Protein AF-A0A376LHX3-F1 (afdb_monomer)

pLDDT: mean 81.92, std 9.54, range [55.97, 93.0]

Secondary structure (DSSP, 8-state):
-EES--HHHHHHHHTTTTTS-HHHHHHHHHHHS-TT-EEHHHHHHHS-SS---TTTT--

Structure (mmCIF, N/CA/C/O backbone):
data_AF-A0A376LHX3-F1
#
_entry.id   AF-A0A376LHX3-F1
#
loop_
_atom_site.group_PDB
_atom_site.id
_atom_site.type_symbol
_atom_site.label_atom_id
_atom_site.label_alt_id
_atom_site.label_comp_id
_atom_site.label_asym_id
_atom_site.label_entity_id
_atom_site.label_seq_id
_atom_site.pdbx_PDB_ins_code
_atom_site.Cartn_x
_atom_site.Cartn_y
_atom_site.Cartn_z
_atom_site.occupancy
_atom_site.B_iso_or_equiv
_atom_site.auth_seq_id
_atom_site.auth_comp_id
_atom_site.auth_asym_id
_atom_site.auth_atom_id
_atom_site.pdbx_PDB_model_num
ATOM 1 N N . MET A 1 1 ? 1.545 4.905 -2.708 1.00 70.62 1 MET A N 1
ATOM 2 C CA . MET A 1 1 ? 0.469 4.438 -3.606 1.00 70.62 1 MET A CA 1
ATOM 3 C C . MET A 1 1 ? 0.569 2.921 -3.689 1.00 70.62 1 MET A C 1
ATOM 5 O O . MET A 1 1 ? 1.694 2.432 -3.744 1.00 70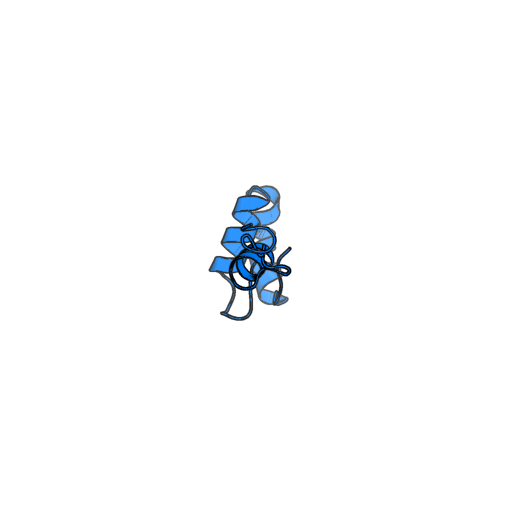.62 1 MET A O 1
ATOM 9 N N . ILE A 1 2 ? -0.552 2.201 -3.601 1.00 84.25 2 ILE A N 1
ATOM 10 C CA . ILE A 1 2 ? -0.606 0.728 -3.621 1.00 84.25 2 ILE A CA 1
ATOM 11 C C . ILE A 1 2 ? -1.388 0.322 -4.873 1.00 84.25 2 ILE A C 1
ATOM 13 O O . ILE A 1 2 ? -2.419 0.935 -5.157 1.00 84.25 2 ILE A O 1
ATOM 17 N N . SER A 1 3 ? -0.882 -0.648 -5.628 1.00 84.31 3 SER A N 1
ATOM 18 C CA . SER A 1 3 ? -1.519 -1.210 -6.825 1.00 84.31 3 SER A CA 1
ATOM 19 C C . SER A 1 3 ? -2.000 -2.639 -6.561 1.00 84.31 3 SER A C 1
ATOM 21 O O . SER A 1 3 ? -1.557 -3.270 -5.604 1.00 84.31 3 SER A O 1
ATOM 23 N N . GLY A 1 4 ? -2.936 -3.127 -7.385 1.00 84.75 4 GLY A N 1
ATOM 24 C CA . GLY A 1 4 ? -3.432 -4.511 -7.318 1.00 84.75 4 GLY A CA 1
ATOM 25 C C . GLY A 1 4 ? -4.376 -4.816 -6.151 1.00 84.75 4 GLY A C 1
ATOM 26 O O . GLY A 1 4 ? -4.626 -5.976 -5.847 1.00 84.75 4 GLY A O 1
ATOM 27 N N . VAL A 1 5 ? -4.899 -3.788 -5.477 1.00 87.44 5 VAL A N 1
ATOM 28 C CA . VAL A 1 5 ? -5.770 -3.962 -4.308 1.00 87.44 5 VAL A CA 1
ATOM 29 C C . VAL A 1 5 ? -7.136 -4.511 -4.729 1.00 87.44 5 VAL A C 1
ATOM 31 O O . VAL A 1 5 ? -7.787 -3.961 -5.616 1.00 87.44 5 VAL A O 1
ATOM 34 N N . THR A 1 6 ? -7.589 -5.568 -4.057 1.00 89.00 6 THR A N 1
ATOM 35 C CA . THR A 1 6 ? -8.907 -6.182 -4.267 1.00 89.00 6 THR A CA 1
ATOM 36 C C . THR A 1 6 ? -9.900 -5.743 -3.191 1.00 89.00 6 THR A C 1
ATOM 38 O O . THR A 1 6 ? -9.508 -5.385 -2.080 1.00 89.00 6 THR A O 1
ATOM 41 N N . LEU A 1 7 ? -11.202 -5.786 -3.494 1.00 89.12 7 LEU A N 1
ATOM 42 C CA . LEU A 1 7 ? -12.251 -5.399 -2.541 1.00 89.12 7 LEU A CA 1
ATOM 43 C C . LEU A 1 7 ? -12.174 -6.169 -1.200 1.00 89.12 7 LEU A C 1
ATOM 45 O O . LEU A 1 7 ? -12.162 -5.503 -0.164 1.00 89.12 7 LEU A O 1
ATOM 49 N N . PRO A 1 8 ? -11.996 -7.509 -1.173 1.00 90.50 8 PRO A N 1
ATOM 50 C CA . PRO A 1 8 ? -11.875 -8.248 0.089 1.00 90.50 8 PRO A CA 1
ATOM 51 C C . PRO A 1 8 ? -10.659 -7.832 0.929 1.00 90.50 8 PRO A C 1
ATOM 53 O O . PRO A 1 8 ? -10.691 -7.893 2.157 1.00 90.50 8 PRO A O 1
ATOM 56 N N . LEU A 1 9 ? -9.574 -7.402 0.278 1.00 90.00 9 LEU A N 1
ATOM 57 C CA . LEU A 1 9 ? -8.377 -6.920 0.962 1.00 90.00 9 LEU A CA 1
ATOM 58 C C . LEU A 1 9 ? -8.614 -5.540 1.591 1.00 90.00 9 LEU A C 1
ATOM 60 O O . LEU A 1 9 ? -8.160 -5.291 2.706 1.00 90.00 9 LEU A O 1
ATOM 64 N N . VAL A 1 10 ? -9.353 -4.653 0.913 1.00 90.12 10 VAL A N 1
ATOM 65 C CA . VAL A 1 10 ? -9.743 -3.350 1.483 1.00 90.12 10 VAL A CA 1
ATOM 66 C C . VAL A 1 10 ? -10.617 -3.542 2.718 1.00 90.12 10 VAL A C 1
ATOM 68 O O . VAL A 1 10 ? -10.377 -2.885 3.727 1.00 90.12 10 VAL A O 1
ATOM 71 N N . GLU A 1 11 ? -11.588 -4.456 2.667 1.00 93.00 11 GLU A N 1
ATOM 72 C CA . GLU A 1 11 ? -12.484 -4.741 3.795 1.00 93.00 11 GLU A CA 1
ATOM 73 C C . GLU A 1 11 ? -11.719 -5.210 5.038 1.00 93.00 11 GLU A C 1
ATOM 75 O O . GLU A 1 11 ? -11.962 -4.712 6.136 1.00 93.00 11 GLU A O 1
ATOM 80 N N . GLN A 1 12 ? -10.727 -6.088 4.867 1.00 90.19 12 GLN A N 1
ATOM 81 C CA . GLN A 1 12 ? -9.845 -6.511 5.962 1.00 90.19 12 GLN A CA 1
ATOM 82 C C . GLN A 1 12 ? -8.993 -5.355 6.500 1.00 90.19 12 GLN A C 1
ATOM 84 O O . GLN A 1 12 ? -8.763 -5.249 7.705 1.00 90.19 12 GLN A O 1
ATOM 89 N N . MET A 1 13 ? -8.540 -4.463 5.6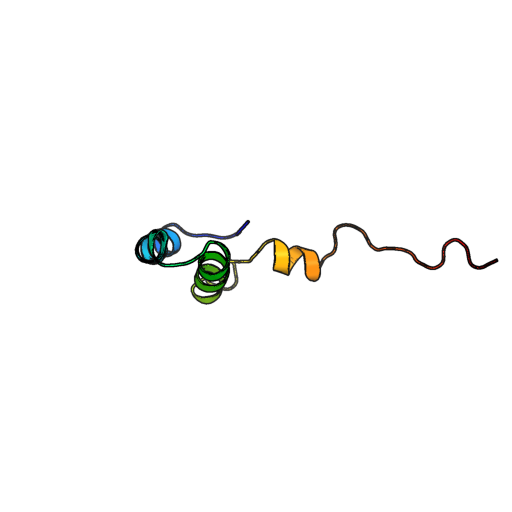17 1.00 91.69 13 MET A N 1
ATOM 90 C CA . MET A 1 13 ? -7.699 -3.329 5.989 1.00 91.69 13 MET A CA 1
ATOM 91 C C . MET A 1 13 ? -8.463 -2.187 6.671 1.00 91.69 13 MET A C 1
ATOM 93 O O . MET A 1 13 ? -7.849 -1.421 7.414 1.00 91.69 13 MET A O 1
ATOM 97 N N . LEU A 1 14 ? -9.783 -2.070 6.481 1.00 90.94 14 LEU A N 1
ATOM 98 C CA . LEU A 1 14 ? -10.603 -1.029 7.120 1.00 90.94 14 LEU A CA 1
ATOM 99 C C . LEU A 1 14 ? -10.511 -1.066 8.652 1.00 90.94 14 LEU A C 1
ATOM 101 O O . LEU A 1 14 ? -10.470 -0.009 9.277 1.00 90.94 14 LEU A O 1
ATOM 105 N N . ALA A 1 15 ? -10.388 -2.2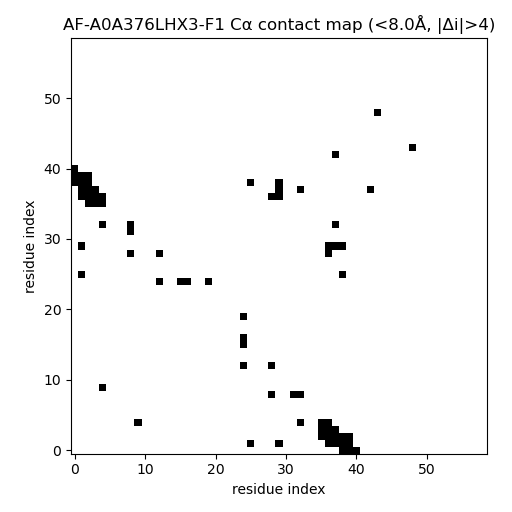54 9.252 1.00 90.69 15 ALA A N 1
ATOM 106 C CA . ALA A 1 15 ? -10.222 -2.413 10.700 1.00 90.69 15 ALA A CA 1
ATOM 107 C C . ALA A 1 15 ? -8.936 -1.760 11.245 1.00 90.69 15 ALA A C 1
ATOM 109 O O . ALA A 1 15 ? -8.872 -1.386 12.415 1.00 90.69 15 ALA A O 1
ATOM 110 N N . TYR A 1 16 ? -7.918 -1.598 10.397 1.00 88.81 16 TYR A N 1
ATOM 111 C CA . TYR A 1 16 ? -6.620 -1.028 10.761 1.00 88.81 16 TYR A CA 1
ATOM 112 C C . TYR A 1 16 ? -6.489 0.460 10.412 1.00 88.81 16 TYR A C 1
ATOM 114 O O . TYR A 1 16 ? -5.440 1.064 10.638 1.00 88.81 16 TYR A O 1
ATOM 122 N N . ARG A 1 17 ? -7.537 1.067 9.835 1.00 87.19 17 ARG A N 1
ATOM 123 C CA . ARG A 1 17 ? -7.484 2.424 9.277 1.00 87.19 17 ARG A CA 1
ATOM 124 C C . ARG A 1 17 ? -7.168 3.500 10.314 1.00 87.19 17 ARG A C 1
ATOM 126 O O . ARG A 1 17 ? -6.416 4.416 10.007 1.00 87.19 17 ARG A O 1
ATOM 133 N N . GLU A 1 18 ? -7.752 3.386 11.499 1.00 90.50 18 GLU A N 1
ATOM 134 C CA . GLU A 1 18 ? -7.618 4.381 12.571 1.00 90.50 18 GLU A CA 1
ATOM 135 C C . GLU A 1 18 ? -6.488 4.039 13.556 1.00 90.50 18 GLU A C 1
ATOM 137 O O . GLU A 1 18 ? -6.179 4.827 14.445 1.00 90.50 18 GLU A O 1
ATOM 142 N N . THR A 1 19 ? -5.876 2.858 13.427 1.00 91.56 19 THR A N 1
ATOM 143 C CA . THR A 1 19 ? -4.884 2.347 14.387 1.00 91.56 19 THR A CA 1
ATOM 144 C C . THR A 1 19 ? -3.457 2.371 13.856 1.00 91.56 19 THR A C 1
ATOM 146 O O . THR A 1 19 ? -2.529 2.503 14.649 1.00 91.56 19 THR A O 1
ATOM 149 N N . LEU A 1 20 ? -3.265 2.265 12.538 1.00 92.25 20 LEU A N 1
ATOM 150 C CA . LEU A 1 20 ? -1.942 2.268 11.913 1.00 92.25 20 LEU A CA 1
ATOM 151 C C . LEU A 1 20 ? -1.584 3.638 11.342 1.00 92.25 20 LEU A C 1
ATOM 153 O O . LEU A 1 20 ? -2.418 4.334 10.755 1.00 92.25 20 LEU A O 1
ATOM 157 N N . SER A 1 21 ? -0.300 3.989 11.409 1.00 91.25 21 SER A N 1
ATOM 158 C CA . SER A 1 21 ? 0.210 5.103 10.617 1.00 91.25 21 SER A CA 1
ATOM 159 C C . SER A 1 21 ? 0.087 4.806 9.119 1.00 91.25 21 SER A C 1
ATOM 161 O O . SER A 1 21 ? 0.011 3.661 8.666 1.00 91.25 21 SER A O 1
ATOM 163 N N . SER A 1 22 ? 0.131 5.857 8.298 1.00 87.56 22 SER A N 1
ATOM 164 C CA . SER A 1 22 ? 0.084 5.705 6.838 1.00 87.56 22 SER A CA 1
ATOM 165 C C . SER A 1 22 ? 1.206 4.832 6.263 1.00 87.56 22 SER A C 1
ATOM 167 O O . SER A 1 22 ? 1.038 4.322 5.157 1.00 87.56 22 SER A O 1
ATOM 169 N N . ALA A 1 23 ? 2.351 4.713 6.941 1.00 86.62 23 ALA A N 1
ATOM 170 C CA . ALA A 1 23 ? 3.453 3.856 6.508 1.00 86.62 23 ALA A CA 1
ATOM 171 C C . ALA A 1 23 ? 3.156 2.390 6.844 1.00 86.62 23 ALA A C 1
ATOM 173 O O . ALA A 1 23 ? 3.119 1.559 5.939 1.00 86.62 23 ALA A O 1
ATOM 174 N N . GLU A 1 24 ? 2.810 2.112 8.101 1.00 90.00 24 GLU A N 1
ATOM 175 C CA . GLU A 1 24 ? 2.472 0.766 8.581 1.00 90.00 24 GLU A CA 1
ATOM 176 C C . GLU A 1 24 ? 1.274 0.179 7.829 1.00 90.00 24 GLU A C 1
ATOM 178 O O . GLU A 1 24 ? 1.289 -0.984 7.443 1.00 90.00 24 GLU A O 1
ATOM 183 N N . PHE A 1 25 ? 0.260 0.993 7.519 1.00 90.62 25 PHE A N 1
ATOM 184 C CA . PHE A 1 25 ? -0.885 0.555 6.719 1.00 90.62 25 PHE A CA 1
ATOM 185 C C . PHE A 1 25 ? -0.465 0.072 5.320 1.00 90.62 25 PHE A C 1
ATOM 187 O O . PHE A 1 25 ? -1.023 -0.896 4.805 1.00 90.62 25 PHE A O 1
ATOM 194 N N . ARG A 1 26 ? 0.517 0.738 4.691 1.00 88.69 26 ARG A N 1
ATOM 195 C CA . ARG A 1 26 ? 1.026 0.362 3.358 1.00 88.69 26 ARG A CA 1
ATOM 196 C C . ARG A 1 26 ? 1.866 -0.903 3.400 1.00 88.69 26 ARG A C 1
ATOM 198 O O . ARG A 1 26 ? 1.839 -1.654 2.433 1.00 88.69 26 ARG A O 1
ATOM 205 N N . GLU A 1 27 ? 2.626 -1.113 4.463 1.00 88.38 27 GLU A N 1
ATOM 206 C CA . GLU A 1 27 ? 3.387 -2.349 4.639 1.00 88.38 27 GLU A CA 1
ATOM 207 C C . GLU A 1 27 ? 2.426 -3.507 4.893 1.00 88.38 27 GLU A C 1
ATOM 209 O O . GLU A 1 27 ? 2.437 -4.491 4.159 1.00 88.38 27 GLU A O 1
ATOM 214 N N . ARG A 1 28 ? 1.475 -3.313 5.811 1.00 90.06 28 ARG A N 1
ATOM 215 C CA . ARG A 1 28 ? 0.494 -4.324 6.198 1.00 90.06 28 ARG A CA 1
ATOM 216 C C . ARG A 1 28 ? -0.390 -4.794 5.042 1.00 90.06 28 ARG A C 1
ATOM 218 O O . ARG A 1 28 ? -0.630 -5.989 4.908 1.00 90.06 28 ARG A O 1
ATOM 225 N N . ILE A 1 29 ? -0.867 -3.882 4.193 1.00 90.56 29 ILE A N 1
ATOM 226 C CA . ILE A 1 29 ? -1.684 -4.252 3.023 1.00 90.56 29 ILE A CA 1
ATOM 227 C C . ILE A 1 29 ? -0.875 -4.963 1.935 1.00 90.56 29 ILE A C 1
ATOM 229 O O . ILE A 1 29 ? -1.434 -5.777 1.208 1.00 90.56 29 ILE A O 1
ATOM 233 N N . VAL A 1 30 ? 0.426 -4.681 1.820 1.00 88.06 30 VAL A N 1
ATOM 234 C CA . VAL A 1 30 ? 1.319 -5.396 0.897 1.00 88.06 30 VAL A CA 1
ATOM 235 C C . VAL A 1 30 ? 1.660 -6.782 1.449 1.00 88.06 30 VAL A C 1
ATOM 237 O O . VAL A 1 30 ? 1.698 -7.728 0.676 1.00 88.06 30 VAL A O 1
ATOM 240 N N . GLU A 1 31 ? 1.836 -6.928 2.765 1.00 87.06 31 GLU A N 1
ATOM 241 C CA . GLU A 1 31 ? 2.037 -8.231 3.421 1.00 87.06 31 GLU A CA 1
ATOM 242 C C . GLU A 1 31 ? 0.809 -9.145 3.341 1.00 87.06 31 GLU A C 1
ATOM 244 O O . GLU A 1 31 ? 0.949 -10.349 3.147 1.00 87.06 31 GLU A O 1
ATOM 249 N N . LEU A 1 32 ? -0.394 -8.590 3.523 1.00 85.94 32 LEU A N 1
ATOM 250 C CA . LEU A 1 32 ? -1.656 -9.337 3.432 1.00 85.94 32 LEU A CA 1
ATOM 251 C C . LEU A 1 32 ? -2.092 -9.599 1.988 1.00 85.94 32 LEU A C 1
ATOM 253 O O . LEU A 1 32 ? -2.939 -10.457 1.738 1.00 85.94 32 LEU A O 1
ATOM 257 N N . GLY A 1 33 ? -1.569 -8.819 1.048 1.00 82.94 33 GLY A N 1
ATOM 258 C CA . GLY A 1 33 ? -1.908 -8.914 -0.357 1.00 82.94 33 GLY A CA 1
ATOM 259 C C . GLY A 1 33 ? -1.318 -10.151 -1.034 1.00 82.94 33 GLY A C 1
ATOM 260 O O . GLY A 1 33 ? -0.262 -10.658 -0.668 1.00 82.94 33 GLY A O 1
ATOM 261 N N . ALA A 1 34 ? -2.002 -10.625 -2.074 1.00 75.06 34 ALA A N 1
ATOM 262 C CA . ALA A 1 34 ? -1.460 -11.609 -3.010 1.00 75.06 34 ALA A CA 1
ATOM 263 C C . ALA A 1 34 ? -0.262 -11.011 -3.794 1.00 75.06 34 ALA A C 1
ATOM 265 O O . ALA A 1 34 ? -0.068 -9.795 -3.746 1.00 75.06 34 ALA A O 1
ATOM 266 N N . PRO A 1 35 ? 0.508 -11.795 -4.582 1.00 75.25 35 PRO A N 1
ATOM 267 C CA . PRO A 1 35 ? 1.670 -11.301 -5.347 1.00 75.25 35 PRO A CA 1
ATOM 268 C C . PRO A 1 35 ? 1.376 -10.109 -6.274 1.00 75.25 35 PRO A C 1
ATOM 270 O O . PRO A 1 35 ? 2.287 -9.419 -6.726 1.00 75.25 35 PRO A O 1
ATOM 273 N N . GLU A 1 36 ? 0.099 -9.895 -6.576 1.00 77.44 36 GLU A N 1
ATOM 274 C CA . GLU A 1 36 ? -0.431 -8.830 -7.422 1.00 77.44 36 GLU A CA 1
ATOM 275 C C . GLU A 1 36 ? -0.502 -7.476 -6.701 1.00 77.44 36 GLU A C 1
ATOM 277 O O . GLU A 1 36 ? -0.506 -6.427 -7.348 1.00 77.44 36 GLU A O 1
ATOM 282 N N . VAL A 1 37 ? -0.523 -7.483 -5.365 1.00 82.81 37 VAL A N 1
ATOM 283 C CA . VAL A 1 37 ? -0.525 -6.275 -4.543 1.00 82.81 37 VAL A CA 1
ATOM 284 C C . VAL A 1 37 ? 0.907 -5.811 -4.356 1.00 82.81 37 VAL A C 1
ATOM 286 O O . VAL A 1 37 ? 1.745 -6.506 -3.785 1.00 82.81 37 VAL A O 1
ATOM 289 N N . SER A 1 38 ? 1.202 -4.600 -4.817 1.00 81.06 38 SER A N 1
ATOM 290 C CA . SER A 1 38 ? 2.541 -4.041 -4.688 1.00 81.06 38 SER A CA 1
ATOM 291 C C . SER A 1 38 ? 2.512 -2.583 -4.271 1.00 81.06 38 SER A C 1
ATOM 293 O O . SER A 1 38 ? 1.585 -1.821 -4.558 1.00 81.06 38 SER A O 1
ATOM 295 N N . SER A 1 39 ? 3.573 -2.178 -3.580 1.00 82.88 39 SER A N 1
ATOM 296 C CA . SER A 1 39 ? 3.826 -0.772 -3.307 1.00 82.88 39 SER A CA 1
ATOM 297 C C . SER A 1 39 ? 4.511 -0.168 -4.532 1.00 82.88 39 SER A C 1
ATOM 299 O O . SER A 1 39 ? 5.540 -0.659 -5.001 1.00 82.88 39 SER A O 1
ATOM 301 N N . LEU A 1 40 ? 3.964 0.937 -5.038 1.00 79.75 40 LEU A N 1
ATOM 302 C CA . LEU A 1 40 ? 4.537 1.632 -6.194 1.00 79.75 40 LEU A CA 1
ATOM 303 C C . LEU A 1 40 ? 5.970 2.118 -5.909 1.00 79.75 40 LEU A C 1
ATOM 305 O O . LEU A 1 40 ? 6.795 2.179 -6.811 1.00 79.75 40 LEU A O 1
ATOM 309 N N . TRP A 1 41 ? 6.289 2.379 -4.637 1.00 76.81 41 TRP A N 1
ATOM 310 C CA . TRP A 1 41 ? 7.645 2.680 -4.178 1.00 76.81 41 TRP A CA 1
ATOM 311 C C . TRP A 1 41 ? 8.600 1.489 -4.350 1.00 76.81 41 TRP A C 1
ATOM 313 O O . TRP A 1 41 ? 9.676 1.635 -4.926 1.00 76.81 41 TRP A O 1
ATOM 323 N N . HIS A 1 42 ? 8.195 0.289 -3.918 1.00 77.06 42 HIS A N 1
ATOM 324 C CA . HIS A 1 42 ? 8.973 -0.937 -4.125 1.00 77.06 42 HIS A CA 1
ATOM 325 C C . HIS A 1 42 ? 9.133 -1.253 -5.618 1.00 77.06 42 HIS A C 1
ATOM 327 O O . HIS A 1 42 ? 10.188 -1.727 -6.041 1.00 77.06 42 HIS A O 1
ATOM 333 N N . GLN A 1 43 ? 8.116 -0.948 -6.426 1.00 77.69 43 GLN A N 1
ATOM 334 C CA . GLN A 1 43 ? 8.166 -1.134 -7.873 1.00 77.69 43 GLN A CA 1
ATOM 335 C C . GLN A 1 43 ? 9.131 -0.146 -8.550 1.00 77.69 43 GLN A C 1
ATOM 337 O O . GLN A 1 43 ? 9.916 -0.563 -9.402 1.00 77.69 43 GLN A O 1
ATOM 342 N N . GLN A 1 44 ? 9.130 1.125 -8.129 1.00 80.31 44 GLN A N 1
ATOM 343 C CA . GLN A 1 44 ? 10.054 2.154 -8.622 1.00 80.31 44 GLN A CA 1
ATOM 344 C C . GLN A 1 44 ? 11.510 1.879 -8.242 1.00 80.31 44 GLN A C 1
ATOM 346 O O . GLN A 1 44 ? 12.391 2.149 -9.048 1.00 80.31 44 GLN A O 1
ATOM 351 N N . GLN A 1 45 ? 11.785 1.313 -7.063 1.00 77.56 45 GLN A N 1
ATOM 352 C CA . GLN A 1 45 ? 13.159 0.927 -6.716 1.00 77.56 45 GLN A CA 1
ATOM 353 C C . GLN A 1 45 ? 13.698 -0.197 -7.611 1.00 77.56 45 GLN A C 1
ATOM 355 O O . GLN A 1 45 ? 14.875 -0.187 -7.958 1.00 77.56 45 GLN A O 1
ATOM 360 N N . LYS A 1 46 ? 12.849 -1.155 -8.009 1.00 80.69 46 LYS A N 1
ATOM 361 C CA . LYS A 1 46 ? 13.254 -2.253 -8.903 1.00 80.69 46 LYS A CA 1
ATOM 362 C C . LYS A 1 46 ? 13.382 -1.817 -10.362 1.00 80.69 46 LYS A C 1
ATOM 364 O O . LYS A 1 46 ? 14.259 -2.307 -11.061 1.00 80.69 46 LYS A O 1
ATOM 369 N N . ASN A 1 47 ? 12.504 -0.925 -10.816 1.00 79.62 47 ASN A N 1
ATOM 370 C CA . ASN A 1 47 ? 12.471 -0.422 -12.186 1.00 79.62 47 ASN A CA 1
ATOM 371 C C . ASN A 1 47 ? 12.467 1.108 -12.146 1.00 79.62 47 ASN A C 1
ATOM 373 O O . ASN A 1 47 ? 11.399 1.721 -12.267 1.00 79.62 47 ASN A O 1
ATOM 377 N N . PRO A 1 48 ? 13.633 1.732 -11.909 1.00 78.62 48 PRO A N 1
ATOM 378 C CA . PRO A 1 48 ? 13.704 3.175 -11.795 1.00 78.62 48 PRO A CA 1
ATOM 379 C C . PRO A 1 48 ? 13.257 3.816 -13.117 1.00 78.62 48 PRO A C 1
ATOM 381 O O . PRO A 1 48 ? 13.699 3.390 -14.186 1.00 78.62 48 PRO A O 1
ATOM 384 N N . PRO A 1 49 ? 12.388 4.843 -13.075 1.00 76.50 49 PRO A N 1
ATOM 385 C CA . PRO A 1 49 ? 11.848 5.472 -14.283 1.00 76.50 49 PRO A CA 1
ATOM 386 C C . PRO A 1 49 ? 12.917 6.205 -15.106 1.00 76.50 49 PRO A C 1
ATOM 388 O O . PRO A 1 49 ? 12.706 6.502 -16.278 1.00 76.50 49 PRO A O 1
ATOM 391 N N . PHE A 1 50 ? 14.068 6.494 -14.504 1.00 78.50 50 PHE A N 1
ATOM 392 C CA . PHE A 1 50 ? 15.240 7.021 -15.178 1.00 78.50 50 PHE A CA 1
ATOM 393 C C . PHE A 1 50 ? 16.497 6.443 -14.528 1.00 78.50 50 PHE A C 1
ATOM 395 O O . PHE A 1 50 ? 16.567 6.261 -13.314 1.00 78.50 50 PHE A O 1
ATOM 402 N N . VAL A 1 51 ? 17.503 6.161 -15.350 1.00 74.25 51 VAL A N 1
ATOM 403 C CA . VAL A 1 51 ? 18.815 5.688 -14.902 1.00 74.25 51 VAL A CA 1
ATOM 404 C C . VAL A 1 51 ? 19.789 6.853 -15.008 1.00 74.25 51 VAL A C 1
ATOM 406 O O . VAL A 1 51 ? 19.961 7.425 -16.087 1.00 74.25 51 VAL A O 1
ATOM 409 N N . LEU A 1 52 ? 20.437 7.207 -13.898 1.00 71.81 52 LEU A N 1
ATOM 410 C CA . LEU A 1 52 ? 21.499 8.211 -13.891 1.00 71.81 52 LEU A CA 1
ATOM 411 C C . LEU A 1 52 ? 22.734 7.650 -14.609 1.00 71.81 52 LEU A C 1
ATOM 413 O O . LEU A 1 52 ? 23.462 6.818 -14.064 1.00 71.81 52 LEU A O 1
ATOM 417 N N . LYS A 1 53 ? 22.978 8.112 -15.838 1.00 76.50 53 LYS A N 1
ATOM 418 C CA . LYS A 1 53 ? 24.203 7.809 -16.588 1.00 76.50 53 LYS A CA 1
ATOM 419 C C . LYS A 1 53 ? 25.342 8.676 -16.047 1.00 76.50 53 LYS A C 1
ATOM 421 O O . LYS A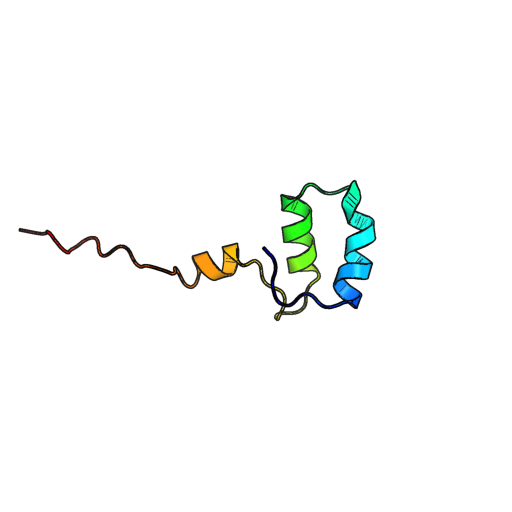 1 53 ? 25.506 9.810 -16.481 1.00 76.50 53 LYS A O 1
ATOM 426 N N . HIS A 1 54 ? 26.113 8.145 -15.101 1.00 67.12 54 HIS A N 1
ATOM 427 C CA . HIS A 1 54 ? 27.209 8.875 -14.447 1.00 67.12 54 HIS A CA 1
ATOM 428 C C . HIS A 1 54 ? 28.453 9.094 -15.334 1.00 67.12 54 HIS A C 1
ATOM 430 O O . HIS A 1 54 ? 29.332 9.849 -14.943 1.00 67.12 54 HIS A O 1
ATOM 436 N N . ASN A 1 55 ? 28.508 8.528 -16.547 1.00 60.97 55 ASN A N 1
ATOM 437 C CA . ASN A 1 55 ? 29.731 8.518 -17.369 1.00 60.97 55 ASN A CA 1
ATOM 438 C C . ASN A 1 55 ? 29.6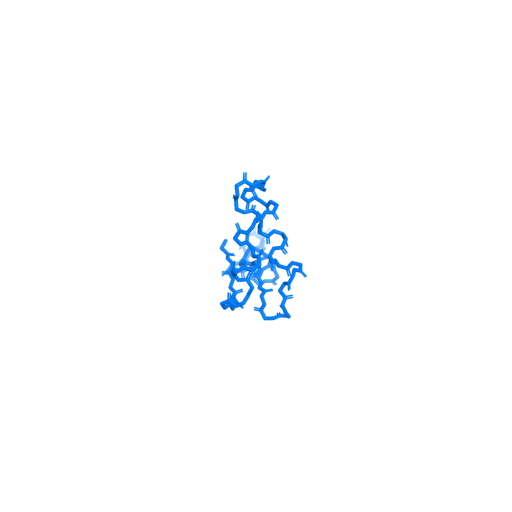25 9.363 -18.651 1.00 60.97 55 ASN A C 1
ATOM 440 O O . ASN A 1 55 ? 30.318 9.099 -19.627 1.00 60.97 55 ASN A O 1
ATOM 444 N N . LEU A 1 56 ? 28.724 10.349 -18.709 1.00 57.19 56 LEU A N 1
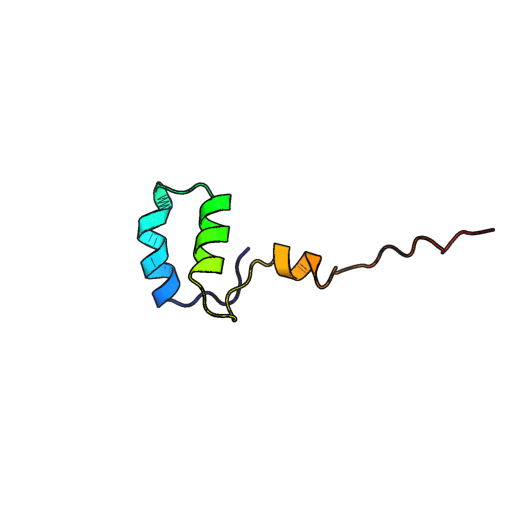ATOM 445 C CA . LEU A 1 56 ? 28.575 11.187 -19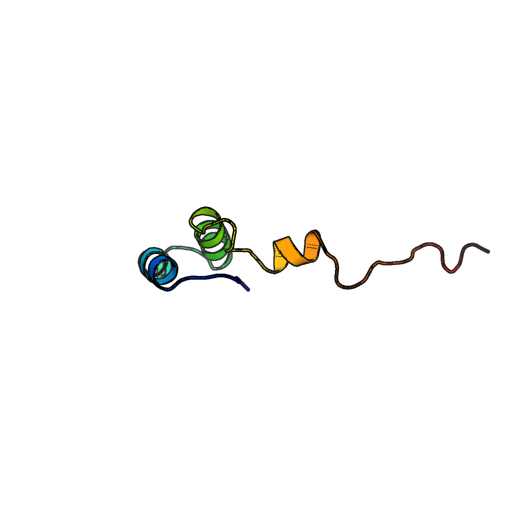.911 1.00 57.19 56 LEU A CA 1
ATOM 446 C C . LEU A 1 56 ? 29.660 12.271 -20.050 1.00 57.19 56 LEU A C 1
ATOM 448 O O . LEU A 1 56 ? 29.749 12.887 -21.108 1.00 57.19 56 LEU A O 1
ATOM 452 N N . TYR A 1 57 ? 30.479 12.489 -19.016 1.00 61.28 57 TYR A N 1
ATOM 453 C CA . TYR A 1 57 ? 31.510 13.531 -18.983 1.00 61.28 57 TYR A CA 1
ATOM 454 C C . TYR A 1 57 ? 32.827 13.050 -18.350 1.00 61.28 57 TYR A C 1
ATOM 456 O O . TYR A 1 57 ? 33.461 13.800 -17.611 1.00 61.28 57 TYR A O 1
ATOM 464 N N . GLU A 1 58 ? 33.243 11.806 -18.602 1.00 56.06 58 GLU A N 1
ATOM 465 C CA . GLU A 1 58 ? 34.657 11.456 -18.409 1.00 56.06 58 GLU A CA 1
ATOM 466 C C . GLU A 1 58 ? 35.434 12.006 -19.618 1.00 56.06 58 GLU A C 1
ATOM 468 O O . GLU A 1 58 ? 35.217 11.557 -20.745 1.00 56.06 58 GLU A O 1
ATOM 473 N N . TYR A 1 59 ? 36.237 13.050 -19.385 1.00 55.97 59 TYR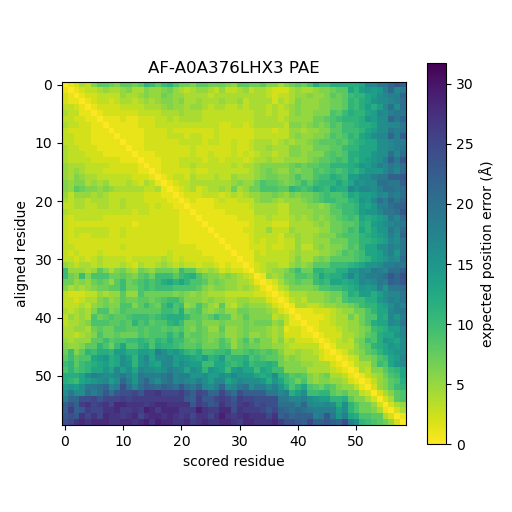 A N 1
A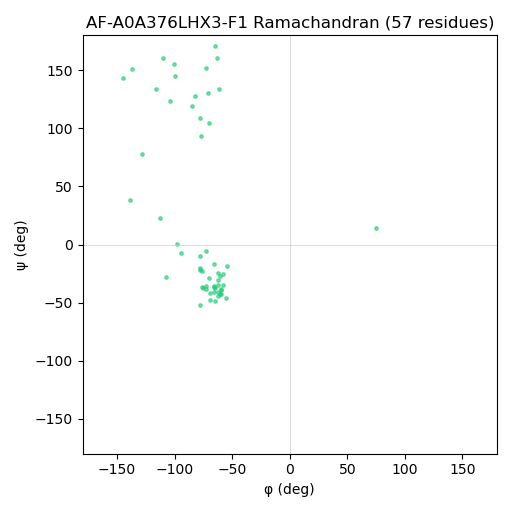TOM 474 C CA . TYR A 1 59 ? 37.113 13.707 -20.365 1.00 55.97 59 TYR A CA 1
ATOM 475 C C . TYR A 1 59 ? 38.541 13.178 -20.233 1.00 55.97 59 TYR A C 1
ATOM 477 O O . TYR A 1 59 ? 38.975 12.987 -19.072 1.00 55.97 59 TYR A O 1
#

Foldseek 3Di:
DKFPDDPVLVVVLVVCPVPDDPVVSLVVSQVVDDPRIDDVVVVCVVPPPDDPPPPPDPD

Organism: Escherichia coli (NCBI:txid562)

Radius of gyration: 16.68 Å; Cα contacts (8 Å, |Δi|>4): 37; chains: 1; bounding box: 50×25×35 Å

Solvent-accessible surface area (backbone atoms only — not comparable to full-atom values): 3808 Å² total; per-residue (Å²): 109,74,44,64,80,47,72,74,58,50,62,65,46,57,80,44,59,90,76,43,55,82,64,56,48,54,52,52,53,38,69,73,34,59,95,65,24,41,46,52,66,66,50,37,72,77,54,55,94,68,80,87,71,86,72,84,77,81,127

Mean predicted aligned error: 8.25 Å

Sequence (59 aa):
MISGVTLPLVEQMLAYRETLSSAEFRERIVELGAPEVSSLWHQQQKNPPFVLKHNLYEY